Protein 6GUV (pdb70)

B-factor: mean 54.3, std 22.94, range [22.93, 135.97]

Structure (mmCIF, N/CA/C/O backbone):
data_6GUV
#
_entry.id   6GUV
#
_cell.length_a   43.232
_cell.length_b   43.232
_cell.length_c   162.946
_cell.angle_alpha   90.00
_cell.angle_beta   90.00
_cell.angle_gamma   90.00
#
_symmetry.space_group_name_H-M   'P 41 21 2'
#
loop_
_entity.id
_entity.type
_entity.pdbx_description
1 polymer 'POZ (BTB) and AT hook-containing zinc finger 1'
2 water water
#
loop_
_atom_site.group_PDB
_atom_site.id
_atom_site.type_symbol
_atom_site.label_atom_id
_atom_site.label_alt_id
_atom_site.label_comp_id
_atom_site.label_asym_id
_atom_site.label_entity_id
_atom_site.label_seq_id
_atom_site.pdbx_PDB_ins_code
_atom_site.Cartn_x
_atom_site.Cartn_y
_atom_site.Cartn_z
_atom_site.occupancy
_atom_site.B_iso_or_equiv
_atom_site.auth_seq_id
_atom_site.auth_comp_id
_atom_site.auth_asym_id
_atom_site.auth_atom_id
_atom_site.pdbx_PDB_model_num
ATOM 1 N N . ALA A 1 11 ? -12.327 -7.715 -11.692 1.00 90.44 10 ALA A N 1
ATOM 2 C CA . ALA A 1 11 ? -11.374 -6.796 -11.077 1.00 84.32 10 ALA A CA 1
ATOM 3 C C . ALA A 1 11 ? -12.042 -5.474 -10.716 1.00 83.50 10 ALA A C 1
ATOM 4 O O . ALA A 1 11 ? -11.570 -4.749 -9.842 1.00 81.74 10 ALA A O 1
ATOM 6 N N . LEU A 1 12 ? -13.140 -5.164 -11.400 1.00 86.02 11 LEU A N 1
ATOM 7 C CA . LEU A 1 12 ? -13.904 -3.950 -11.164 1.00 77.51 11 LEU A CA 1
ATOM 8 C C . LEU A 1 12 ? -15.228 -4.285 -10.490 1.00 85.54 11 LEU A C 1
ATOM 9 O O . LEU A 1 12 ? -15.724 -5.413 -10.567 1.00 91.30 11 LEU A O 1
ATOM 14 N N . GLU A 1 13 ? -15.806 -3.279 -9.836 1.00 82.55 12 GLU A N 1
ATOM 15 C CA . GLU A 1 13 ? -17.045 -3.475 -9.093 1.00 90.78 12 GLU A CA 1
ATOM 16 C C . GLU A 1 13 ? -17.718 -2.135 -8.837 1.00 89.80 12 GLU A C 1
ATOM 17 O O . GLU A 1 13 ? -17.084 -1.210 -8.320 1.00 86.91 12 GLU A O 1
ATOM 23 N N . VAL A 1 14 ? -18.999 -2.036 -9.189 1.00 90.95 13 VAL A N 1
ATOM 24 C CA . VAL A 1 14 ? -19.804 -0.889 -8.786 1.00 82.84 13 VAL A CA 1
ATOM 25 C C . VAL A 1 14 ? -20.206 -1.098 -7.333 1.00 84.32 13 VAL A C 1
ATOM 26 O O . VAL A 1 14 ? -21.298 -1.599 -7.040 1.00 92.65 13 VAL A O 1
ATOM 30 N N . LEU A 1 15 ? -19.307 -0.738 -6.415 1.00 90.27 14 LEU A N 1
ATOM 31 C CA . LEU A 1 15 ? -19.580 -0.909 -4.993 1.00 96.58 14 LEU A CA 1
ATOM 32 C C . LEU A 1 15 ? -20.808 -0.116 -4.564 1.00 98.19 14 LEU A C 1
ATOM 33 O O . LEU A 1 15 ? -21.601 -0.580 -3.736 1.00 106.42 14 LEU A O 1
ATOM 38 N N . PHE A 1 16 ? -20.989 1.073 -5.130 1.00 88.84 15 PHE A N 1
ATOM 39 C CA . PHE A 1 16 ? -22.040 1.983 -4.707 1.00 83.22 15 PHE A CA 1
ATOM 40 C C . PHE A 1 16 ? -22.472 2.825 -5.899 1.00 82.18 15 PHE A C 1
ATOM 41 O O . PHE A 1 16 ? -21.663 3.158 -6.770 1.00 82.47 15 PHE A O 1
ATOM 49 N N . GLN A 1 17 ? -23.763 3.161 -5.935 1.00 83.04 16 GLN A N 1
ATOM 50 C CA . GLN A 1 17 ? -24.320 3.991 -6.996 1.00 81.00 16 GLN A CA 1
ATOM 51 C C . GLN A 1 17 ? -24.092 5.477 -6.760 1.00 96.42 16 GLN A C 1
ATOM 52 O O . GLN A 1 17 ? -24.962 6.294 -7.091 1.00 98.59 16 GLN A O 1
ATOM 58 N N . GLY A 1 18 ? -22.952 5.842 -6.176 1.00 106.61 17 GLY A N 1
ATOM 59 C CA . GLY A 1 18 ? -22.509 7.214 -6.122 1.00 108.37 17 GLY A CA 1
ATOM 60 C C . GLY A 1 18 ? -23.115 8.036 -5.004 1.00 111.82 17 GLY A C 1
ATOM 61 O O . GLY A 1 18 ? -24.276 7.861 -4.613 1.00 122.44 17 GLY A O 1
ATOM 62 N N . PRO A 1 19 ? -22.318 8.967 -4.474 1.00 92.70 18 PRO A N 1
ATOM 63 C CA . PRO A 1 19 ? -22.817 9.845 -3.404 1.00 99.66 18 PRO A CA 1
ATOM 64 C C . PRO A 1 19 ? -24.016 10.679 -3.816 1.00 111.91 18 PRO A C 1
ATOM 65 O O . PRO A 1 19 ? -24.903 10.919 -2.987 1.00 122.70 18 PRO A O 1
ATOM 69 N N . GLY A 1 20 ? -24.076 11.121 -5.070 1.00 106.98 19 GLY A N 1
ATOM 70 C CA . GLY A 1 20 ? -25.198 11.909 -5.538 1.00 107.36 19 GLY A CA 1
ATOM 71 C C . GLY A 1 20 ? -25.872 11.316 -6.755 1.00 108.47 19 GLY A C 1
ATOM 72 O O . GLY A 1 20 ? -25.896 10.095 -6.935 1.00 111.07 19 GLY A O 1
ATOM 73 N N . SER A 1 21 ? -26.429 12.175 -7.600 1.00 106.06 20 SER A N 1
ATOM 74 C CA . SER A 1 21 ? -27.076 11.736 -8.824 1.00 99.14 20 SER A CA 1
ATOM 75 C C . SER A 1 21 ? -26.085 11.789 -9.977 1.00 90.68 20 SER A C 1
ATOM 76 O O . SER A 1 21 ? -25.229 12.678 -10.038 1.00 86.90 20 SER A O 1
ATOM 79 N N . GLY A 1 22 ? -26.196 10.824 -10.887 1.00 83.46 21 GLY A N 1
ATOM 80 C CA . GLY A 1 22 ? -25.265 10.710 -11.988 1.00 80.91 21 GLY A CA 1
ATOM 81 C C . GLY A 1 22 ? -23.851 10.335 -11.605 1.00 79.64 21 GLY A C 1
ATOM 82 O O . GLY A 1 22 ? -23.017 10.147 -12.499 1.00 77.50 21 GLY A O 1
ATOM 83 N N . CYS A 1 23 ? -23.547 10.221 -10.316 1.00 75.88 22 CYS A N 1
ATOM 84 C CA . CYS A 1 23 ? -22.229 9.819 -9.849 1.00 76.25 22 CYS A CA 1
ATOM 85 C C . CYS A 1 23 ? -22.233 8.332 -9.521 1.00 71.21 22 CYS A C 1
ATOM 86 O O . CYS A 1 23 ? -23.222 7.803 -9.009 1.00 76.49 22 CYS A O 1
ATOM 89 N N . TYR A 1 24 ? -21.127 7.660 -9.834 1.00 73.29 23 TYR A N 1
ATOM 90 C CA . TYR A 1 24 ? -20.955 6.239 -9.566 1.00 64.98 23 TYR A CA 1
ATOM 91 C C . TYR A 1 24 ? -19.650 6.042 -8.810 1.00 59.27 23 TYR A C 1
ATOM 92 O O . TYR A 1 24 ? -18.664 6.730 -9.081 1.00 61.07 23 TYR A O 1
ATOM 101 N N . THR A 1 25 ? -19.642 5.105 -7.864 1.00 63.60 24 THR A N 1
ATOM 102 C CA . THR A 1 25 ? -18.463 4.814 -7.051 1.00 60.15 24 THR A CA 1
ATOM 103 C C . THR A 1 25 ? -17.981 3.405 -7.371 1.00 54.52 24 THR A C 1
ATOM 104 O O . THR A 1 25 ? -18.671 2.423 -7.078 1.00 57.46 24 THR A O 1
ATOM 108 N N . TYR A 1 26 ? -16.800 3.311 -7.966 1.00 55.51 25 TYR A N 1
ATOM 109 C CA . TYR A 1 26 ? -16.181 2.041 -8.306 1.00 54.48 25 TYR A CA 1
ATOM 110 C C . TYR A 1 26 ? -15.131 1.666 -7.266 1.00 62.80 25 TYR A C 1
ATOM 111 O O . TYR A 1 26 ? -14.658 2.497 -6.487 1.00 59.11 25 TYR A O 1
ATOM 120 N N . GLN A 1 27 ? -14.759 0.388 -7.274 1.00 60.75 26 GLN A N 1
ATOM 121 C CA . GLN A 1 27 ? -13.724 -0.115 -6.383 1.00 54.06 26 GLN A CA 1
ATOM 122 C C . GLN A 1 27 ? -12.928 -1.195 -7.098 1.00 52.91 26 GLN A C 1
ATOM 123 O O . GLN A 1 27 ? -13.506 -2.062 -7.760 1.00 55.72 26 GLN A O 1
ATOM 129 N N . VAL A 1 28 ? -11.607 -1.129 -6.970 1.00 49.01 27 VAL A N 1
ATOM 130 C CA . VAL A 1 28 ? -10.698 -2.145 -7.487 1.00 52.24 27 VAL A CA 1
ATOM 131 C C . VAL A 1 28 ? -10.146 -2.893 -6.283 1.00 50.02 27 VAL A C 1
ATOM 132 O O . VAL A 1 28 ? -9.274 -2.381 -5.570 1.00 47.18 27 VAL A O 1
ATOM 136 N N . SER A 1 29 ? -10.657 -4.105 -6.050 1.00 60.16 28 SER A N 1
ATOM 137 C CA . SER A 1 29 ? -10.338 -4.827 -4.821 1.00 57.51 28 SER A CA 1
ATOM 138 C C . SER A 1 29 ? -8.856 -5.171 -4.735 1.00 55.85 28 SER A C 1
ATOM 139 O O . SER A 1 29 ? -8.271 -5.146 -3.647 1.00 52.94 28 SER A O 1
ATOM 142 N N . ARG A 1 30 ? -8.228 -5.489 -5.865 1.00 55.59 29 ARG A N 1
ATOM 143 C CA . ARG A 1 30 ? -6.823 -5.876 -5.8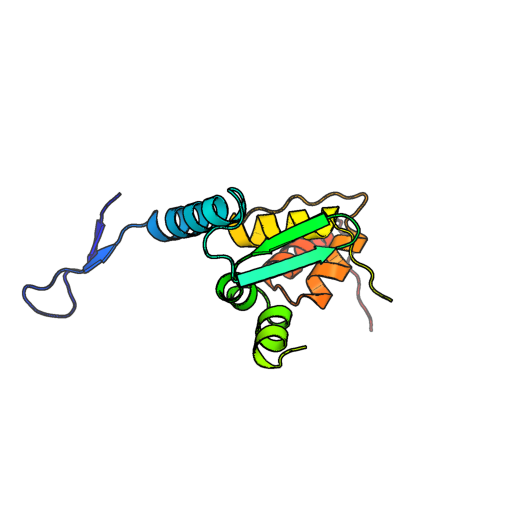68 1.00 54.29 29 ARG A CA 1
ATOM 144 C C . ARG A 1 30 ? -5.875 -4.688 -5.787 1.00 40.82 29 ARG A C 1
ATOM 145 O O . ARG A 1 30 ? -4.657 -4.893 -5.785 1.00 41.84 29 ARG A O 1
ATOM 153 N N . HIS A 1 31 ? -6.397 -3.463 -5.696 1.00 40.41 30 HIS A N 1
ATOM 154 C CA . HIS A 1 31 ? -5.561 -2.276 -5.859 1.00 39.22 30 HIS A CA 1
ATOM 155 C C . HIS A 1 31 ? -4.542 -2.137 -4.733 1.00 46.12 30 HIS A C 1
ATOM 156 O O . HIS A 1 31 ? -3.375 -1.811 -4.982 1.00 31.40 30 HIS A O 1
ATOM 163 N N . SER A 1 32 ? -4.965 -2.350 -3.482 1.00 34.59 31 SER A N 1
ATOM 164 C CA . SER A 1 32 ? -4.023 -2.196 -2.376 1.00 32.56 31 SER A CA 1
ATOM 165 C C . SER A 1 32 ? -2.943 -3.267 -2.433 1.00 34.84 31 SER A C 1
ATOM 166 O O . SER A 1 32 ? -1.769 -2.990 -2.165 1.00 37.45 31 SER A O 1
ATOM 169 N N . THR A 1 33 ? -3.319 -4.492 -2.810 1.00 37.65 32 THR A N 1
ATOM 170 C CA . THR A 1 33 ? -2.331 -5.554 -2.968 1.00 40.38 32 THR A CA 1
ATOM 171 C C . THR A 1 33 ? -1.340 -5.226 -4.078 1.00 46.71 32 THR A C 1
ATOM 172 O O . THR A 1 33 ? -0.129 -5.412 -3.910 1.00 51.76 32 THR A O 1
ATOM 176 N N . GLU A 1 34 ? -1.831 -4.727 -5.216 1.00 37.59 33 GLU A N 1
ATOM 177 C CA . GLU A 1 34 ? -0.927 -4.360 -6.302 1.00 44.75 33 GLU A CA 1
ATOM 178 C C . GLU A 1 34 ? -0.074 -3.155 -5.937 1.00 35.42 33 GLU A C 1
ATOM 179 O O . GLU A 1 34 ? 1.100 -3.092 -6.319 1.00 37.49 33 GLU A O 1
ATOM 185 N N . MET A 1 35 ? -0.649 -2.193 -5.213 1.00 34.52 34 MET A N 1
ATOM 186 C CA . MET A 1 35 ? 0.115 -1.035 -4.764 1.00 29.59 34 MET A CA 1
ATOM 187 C C . MET A 1 35 ? 1.310 -1.467 -3.923 1.00 31.13 34 MET A C 1
ATOM 188 O O . MET A 1 35 ? 2.453 -1.078 -4.195 1.00 31.86 34 MET A O 1
ATOM 193 N N . LEU A 1 36 ? 1.064 -2.292 -2.901 1.00 36.66 35 LEU A N 1
ATOM 194 C CA . LEU A 1 36 ? 2.152 -2.765 -2.052 1.00 38.38 35 LEU A CA 1
ATOM 195 C C . LEU A 1 36 ? 3.160 -3.584 -2.851 1.00 38.35 35 LEU A C 1
ATOM 196 O O . LEU A 1 36 ? 4.374 -3.449 -2.654 1.00 29.90 35 LEU A O 1
ATOM 201 N N . HIS A 1 37 ? 2.673 -4.438 -3.758 1.00 43.39 36 HIS A N 1
ATOM 202 C CA . HIS A 1 37 ? 3.568 -5.215 -4.611 1.00 32.38 36 HIS A CA 1
ATOM 203 C C . HIS A 1 37 ? 4.474 -4.311 -5.437 1.00 31.59 36 HIS A C 1
ATOM 204 O O . HIS A 1 37 ? 5.671 -4.585 -5.579 1.00 33.66 36 HIS A O 1
ATOM 211 N N . ASN A 1 38 ? 3.928 -3.222 -5.983 1.00 32.07 37 ASN A N 1
ATOM 212 C CA . ASN A 1 38 ? 4.750 -2.317 -6.780 1.00 41.65 37 ASN A CA 1
ATOM 213 C C . ASN A 1 38 ? 5.729 -1.544 -5.904 1.00 34.75 37 ASN A C 1
ATOM 214 O O . ASN A 1 38 ? 6.863 -1.278 -6.319 1.00 35.81 37 ASN A O 1
ATOM 219 N N . LEU A 1 39 ? 5.312 -1.170 -4.693 1.00 30.11 38 LEU A N 1
ATOM 220 C CA . LEU A 1 39 ? 6.257 -0.580 -3.750 1.00 30.13 38 LEU A CA 1
ATOM 221 C C . LEU A 1 39 ? 7.375 -1.560 -3.417 1.00 34.35 38 LEU A C 1
ATOM 222 O O . LEU A 1 39 ? 8.551 -1.178 -3.358 1.00 27.45 38 LEU A O 1
ATOM 227 N N . ASN A 1 40 ? 7.028 -2.833 -3.213 1.00 34.73 39 ASN A N 1
ATOM 228 C CA . ASN A 1 40 ? 8.041 -3.835 -2.903 1.00 31.53 39 ASN A CA 1
ATOM 229 C C . ASN A 1 40 ? 8.992 -4.041 -4.075 1.00 35.35 39 ASN A C 1
ATOM 230 O O . ASN A 1 40 ? 10.193 -4.254 -3.876 1.00 38.43 39 ASN A O 1
ATOM 235 N N . GLN A 1 41 ? 8.476 -3.982 -5.306 1.00 36.39 40 GLN A N 1
ATOM 236 C CA . GLN A 1 41 ? 9.355 -4.124 -6.462 1.00 40.88 40 GLN A CA 1
ATOM 237 C C . GLN A 1 41 ? 10.275 -2.920 -6.610 1.00 42.00 40 GLN A C 1
ATOM 238 O O . GLN A 1 41 ? 11.422 -3.073 -7.044 1.00 35.30 40 GLN A O 1
ATOM 244 N N . GLN A 1 42 ? 9.797 -1.724 -6.250 1.00 41.15 41 GLN A N 1
ATOM 245 C CA . GLN A 1 42 ? 10.672 -0.556 -6.199 1.00 36.12 41 GLN A CA 1
ATOM 246 C C . GLN A 1 42 ? 11.838 -0.795 -5.252 1.00 38.46 41 GLN A C 1
ATOM 247 O O . GLN A 1 42 ? 13.004 -0.589 -5.612 1.00 36.88 41 GLN A O 1
ATOM 253 N N . ARG A 1 43 ? 11.530 -1.232 -4.029 1.00 40.69 42 ARG A N 1
ATOM 254 C CA . ARG A 1 43 ? 12.552 -1.446 -3.012 1.00 27.51 42 ARG A CA 1
ATOM 255 C C . ARG A 1 43 ? 13.575 -2.483 -3.458 1.00 36.18 42 ARG A C 1
ATOM 256 O O . ARG A 1 43 ? 14.787 -2.267 -3.347 1.00 41.26 42 ARG A O 1
ATOM 264 N N . LYS A 1 44 ? 13.101 -3.621 -3.966 1.00 41.06 43 LYS A N 1
ATOM 265 C CA . LYS A 1 44 ? 13.986 -4.732 -4.285 1.00 39.23 43 LYS A CA 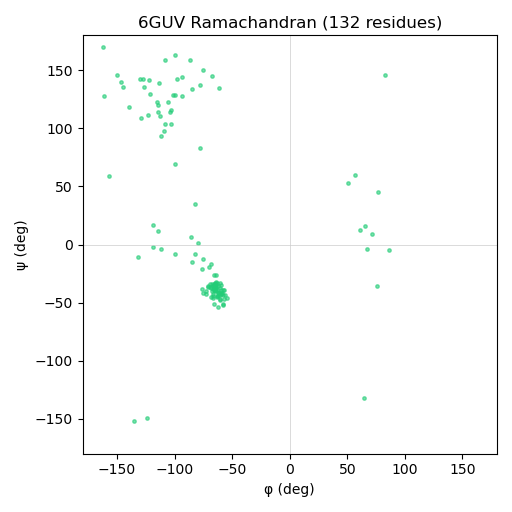1
ATOM 266 C C . LYS A 1 44 ? 14.773 -4.512 -5.568 1.00 51.57 43 LYS A C 1
ATOM 267 O O . LYS A 1 44 ? 15.824 -5.138 -5.750 1.00 60.51 43 LYS A O 1
ATOM 273 N N . ASN A 1 45 ? 14.301 -3.637 -6.451 1.00 55.84 44 ASN A N 1
ATOM 274 C CA . ASN A 1 45 ? 15.012 -3.330 -7.690 1.00 61.78 44 ASN A CA 1
ATOM 275 C C . ASN A 1 45 ? 15.784 -2.019 -7.536 1.00 60.76 44 ASN A C 1
ATOM 276 O O . 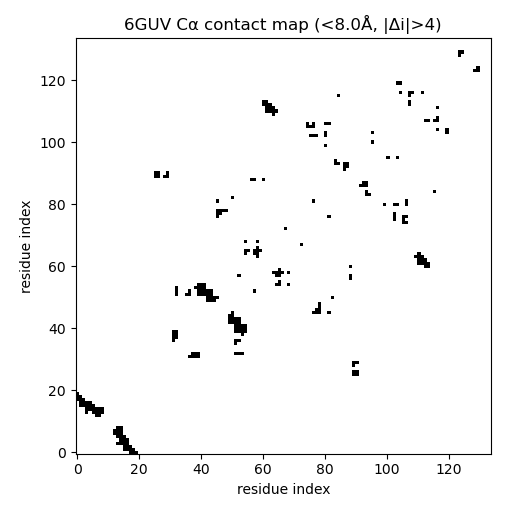ASN A 1 45 ? 15.464 -0.991 -8.133 1.00 60.88 44 ASN A O 1
ATOM 281 N N . GLY A 1 46 ? 16.825 -2.078 -6.706 1.00 55.83 45 GLY A N 1
ATOM 282 C CA . GLY A 1 46 ? 17.735 -0.965 -6.532 1.00 43.47 45 GLY A CA 1
ATOM 283 C C . GLY A 1 46 ? 17.321 0.068 -5.508 1.00 39.91 45 GLY A C 1
ATOM 284 O O . GLY A 1 46 ? 18.094 0.997 -5.245 1.00 52.46 45 GLY A O 1
ATOM 285 N N . GLY A 1 47 ? 16.141 -0.058 -4.915 1.00 44.30 46 GLY A N 1
ATOM 286 C CA . GLY A 1 47 ? 15.669 0.965 -4.006 1.00 30.58 46 GLY A CA 1
ATOM 287 C C . GLY A 1 47 ? 15.155 2.191 -4.733 1.00 45.64 46 GLY A C 1
ATOM 288 O O . GLY A 1 47 ? 15.485 3.321 -4.360 1.00 46.51 46 GLY A O 1
ATOM 289 N N . ARG A 1 48 ? 14.358 1.980 -5.782 1.00 38.34 47 ARG A N 1
ATOM 290 C CA . ARG A 1 48 ? 13.719 3.093 -6.474 1.00 40.40 47 ARG A CA 1
ATOM 291 C C . ARG A 1 48 ? 12.804 3.849 -5.518 1.00 29.24 47 ARG A C 1
ATOM 292 O O . ARG A 1 48 ? 12.056 3.243 -4.745 1.00 32.16 47 ARG A O 1
ATOM 300 N N . PHE A 1 49 ? 12.896 5.180 -5.555 1.00 29.86 48 PHE A N 1
ATOM 301 C CA . PHE A 1 49 ? 12.054 6.088 -4.779 1.00 30.58 48 PHE A CA 1
ATOM 302 C C . PHE A 1 49 ? 12.203 5.899 -3.272 1.00 30.37 48 PHE A C 1
ATOM 303 O O . PHE A 1 49 ? 11.403 6.434 -2.499 1.00 34.60 48 PHE A O 1
ATOM 311 N N . CYS A 1 50 ? 13.222 5.160 -2.837 1.00 34.21 49 CYS A N 1
ATOM 312 C CA . CYS A 1 50 ? 13.476 4.944 -1.419 1.00 40.44 49 CYS A CA 1
ATOM 313 C C . CYS A 1 50 ? 14.297 6.101 -0.860 1.00 36.65 49 CYS A C 1
ATOM 314 O O . CYS A 1 50 ? 15.282 6.525 -1.473 1.00 40.70 49 CYS A O 1
ATOM 317 N N . ASP A 1 51 ? 13.889 6.612 0.301 1.00 29.41 50 ASP A N 1
ATOM 318 C CA . ASP A 1 51 ? 14.538 7.766 0.910 1.00 38.83 50 ASP A CA 1
ATOM 319 C C . ASP A 1 51 ? 15.229 7.430 2.227 1.00 40.13 50 ASP A C 1
ATOM 320 O O . ASP A 1 51 ? 15.627 8.342 2.961 1.00 36.11 50 ASP A O 1
ATOM 325 N N . VAL A 1 52 ? 15.381 6.150 2.547 1.00 34.97 51 VAL A N 1
ATOM 326 C CA . VAL A 1 52 ? 16.096 5.751 3.751 1.00 29.38 51 VAL A CA 1
ATOM 327 C C . VAL A 1 52 ? 16.820 4.447 3.466 1.00 33.02 51 VAL A C 1
ATOM 328 O O . VAL A 1 52 ? 16.298 3.562 2.782 1.00 38.71 51 VAL A O 1
ATOM 332 N N . LEU A 1 53 ? 18.043 4.350 3.975 1.00 37.86 52 LEU A N 1
ATOM 333 C CA . LEU A 1 53 ? 18.848 3.141 3.901 1.00 45.37 52 LEU A CA 1
ATOM 334 C C . LEU A 1 53 ? 19.038 2.617 5.316 1.00 44.09 52 LEU A C 1
ATOM 335 O O . LEU A 1 53 ? 19.578 3.321 6.176 1.00 41.14 52 LEU A O 1
ATOM 340 N N . LEU A 1 54 ? 18.577 1.397 5.561 1.00 40.11 53 LEU A N 1
ATOM 341 C CA . LEU A 1 54 ? 18.648 0.780 6.878 1.00 32.52 53 LEU A CA 1
ATOM 342 C C . LEU A 1 54 ? 19.787 -0.227 6.883 1.00 41.33 53 LEU A C 1
ATOM 343 O O . LEU A 1 54 ? 19.749 -1.215 6.143 1.00 55.94 53 LEU A O 1
ATOM 348 N N . ARG A 1 55 ? 20.800 0.029 7.704 1.00 44.50 54 ARG A N 1
ATOM 34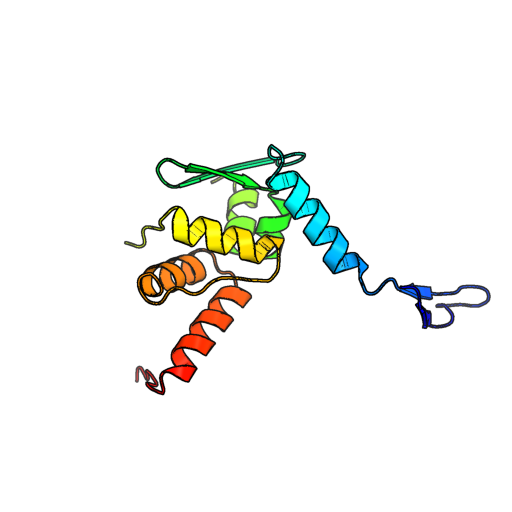9 C CA . ARG A 1 55 ? 21.976 -0.826 7.792 1.00 45.80 54 ARG A CA 1
ATOM 350 C C . ARG A 1 55 ? 21.908 -1.628 9.084 1.00 46.93 54 ARG A C 1
ATOM 351 O O . ARG A 1 55 ? 21.797 -1.053 10.172 1.00 46.96 54 ARG A O 1
ATOM 359 N N . VAL A 1 56 ? 21.951 -2.951 8.955 1.00 43.74 55 VAL A N 1
ATOM 360 C CA . VAL A 1 56 ? 21.986 -3.872 10.084 1.00 43.31 55 VAL A CA 1
ATOM 361 C C . VAL A 1 56 ? 23.143 -4.824 9.830 1.00 45.98 55 VAL A C 1
ATOM 362 O O . VAL A 1 56 ? 23.068 -5.672 8.933 1.00 50.59 55 VAL A O 1
ATOM 366 N N . GLY A 1 57 ? 24.214 -4.681 10.603 1.00 55.52 56 GLY A N 1
ATOM 367 C CA . GLY A 1 57 ? 25.383 -5.515 10.378 1.00 52.89 56 GLY A CA 1
ATOM 368 C C . GLY A 1 57 ? 26.000 -5.223 9.024 1.00 60.45 56 GLY A C 1
ATOM 369 O O . GLY A 1 57 ? 26.202 -4.064 8.643 1.00 49.24 56 GLY A O 1
ATOM 370 N N . ASP A 1 58 ? 26.293 -6.285 8.276 1.00 64.61 57 ASP A N 1
ATOM 371 C CA . ASP A 1 58 ? 26.952 -6.179 6.982 1.00 67.13 57 ASP A CA 1
ATOM 372 C C . ASP A 1 58 ? 25.981 -5.941 5.832 1.00 61.43 57 ASP A C 1
ATOM 373 O O . ASP A 1 58 ? 26.405 -5.950 4.672 1.00 60.80 57 ASP A O 1
ATOM 378 N N . GLU A 1 59 ? 24.700 -5.727 6.116 1.00 54.38 58 GLU A N 1
ATOM 379 C CA . GLU A 1 59 ? 23.688 -5.598 5.080 1.00 53.49 58 GLU A CA 1
ATOM 380 C C . GLU A 1 59 ? 22.980 -4.256 5.188 1.00 53.83 58 GLU A C 1
ATOM 381 O O . GLU A 1 59 ? 22.723 -3.762 6.291 1.00 47.27 58 GLU A O 1
ATOM 387 N N . SER A 1 60 ? 22.680 -3.669 4.033 1.00 44.91 59 SER A N 1
ATOM 388 C CA . SER A 1 60 ? 21.935 -2.423 3.940 1.00 49.90 59 SER A CA 1
ATOM 389 C C . SER A 1 60 ? 20.586 -2.687 3.290 1.00 53.28 59 SER A C 1
ATOM 390 O O . SER A 1 60 ? 20.488 -3.457 2.329 1.00 61.91 59 SER A O 1
ATOM 393 N N . PHE A 1 61 ? 19.550 -2.049 3.818 1.00 41.75 60 PHE A N 1
ATOM 394 C CA . PHE A 1 61 ? 18.186 -2.241 3.329 1.00 33.83 60 PHE A CA 1
ATOM 395 C C . PHE A 1 61 ? 17.596 -0.907 2.904 1.00 29.31 60 PHE A C 1
ATOM 396 O O . PHE A 1 61 ? 17.352 -0.038 3.765 1.00 32.82 60 PHE A O 1
ATOM 404 N N . PRO A 1 62 ? 17.363 -0.678 1.617 1.00 39.06 61 PRO A N 1
ATOM 405 C CA . PRO A 1 62 ? 16.608 0.510 1.211 1.00 34.05 61 PRO A CA 1
ATOM 406 C C . PRO A 1 62 ? 15.125 0.335 1.499 1.00 40.26 61 PRO A C 1
ATOM 407 O O . PRO A 1 62 ? 14.591 -0.777 1.491 1.00 38.27 61 PRO A O 1
ATOM 411 N N . ALA A 1 63 ? 14.458 1.454 1.766 1.00 41.78 62 ALA A N 1
ATOM 412 C CA . ALA A 1 63 ? 13.045 1.422 2.116 1.00 33.23 62 ALA A CA 1
ATOM 413 C C . ALA A 1 63 ? 12.457 2.812 1.925 1.00 27.73 62 ALA A C 1
ATOM 414 O O . ALA A 1 63 ? 13.175 3.789 1.707 1.00 27.79 62 ALA A O 1
ATOM 416 N N . HIS A 1 64 ? 11.131 2.882 2.009 1.00 28.33 63 HIS A N 1
ATOM 417 C CA . HIS A 1 64 ? 10.404 4.142 1.982 1.00 25.66 63 HIS A CA 1
ATOM 418 C C . HIS A 1 64 ? 10.037 4.535 3.408 1.00 31.34 63 HIS A C 1
ATOM 419 O O . HIS A 1 64 ? 9.462 3.730 4.150 1.00 41.39 63 HIS A O 1
ATOM 426 N N . ARG A 1 65 ? 10.361 5.774 3.784 1.00 31.55 64 ARG A N 1
ATOM 427 C CA . ARG A 1 65 ? 10.030 6.245 5.124 1.00 26.28 64 ARG A CA 1
ATOM 428 C C . ARG A 1 65 ? 8.528 6.190 5.374 1.00 33.17 64 ARG A C 1
ATOM 429 O O . ARG A 1 65 ? 8.087 5.768 6.449 1.00 37.81 64 ARG A O 1
ATOM 437 N N . ALA A 1 66 ? 7.726 6.595 4.384 1.00 36.53 65 ALA A N 1
ATOM 438 C CA . ALA A 1 66 ? 6.275 6.608 4.554 1.00 24.37 65 ALA A CA 1
ATOM 439 C C . ALA A 1 66 ? 5.717 5.210 4.786 1.00 27.85 65 ALA A C 1
ATOM 440 O O . ALA A 1 66 ? 4.735 5.049 5.521 1.00 31.29 65 ALA A O 1
ATOM 442 N N . VAL A 1 67 ? 6.330 4.192 4.180 1.00 23.49 66 VAL A N 1
ATOM 443 C CA . VAL A 1 67 ? 5.832 2.828 4.317 1.00 30.72 66 VAL A CA 1
ATOM 444 C C . VAL A 1 67 ? 6.187 2.263 5.687 1.00 31.16 66 VAL A C 1
ATOM 445 O O . VAL A 1 67 ? 5.366 1.600 6.334 1.00 28.07 66 VAL A O 1
ATOM 449 N N . LEU A 1 68 ? 7.410 2.520 6.153 1.00 30.25 67 LEU A N 1
ATOM 450 C CA . LEU A 1 68 ? 7.794 2.078 7.489 1.00 27.80 67 LEU A CA 1
ATOM 451 C C . LEU A 1 68 ? 6.986 2.799 8.558 1.00 28.89 67 LEU A C 1
ATOM 452 O O . LEU A 1 68 ? 6.592 2.191 9.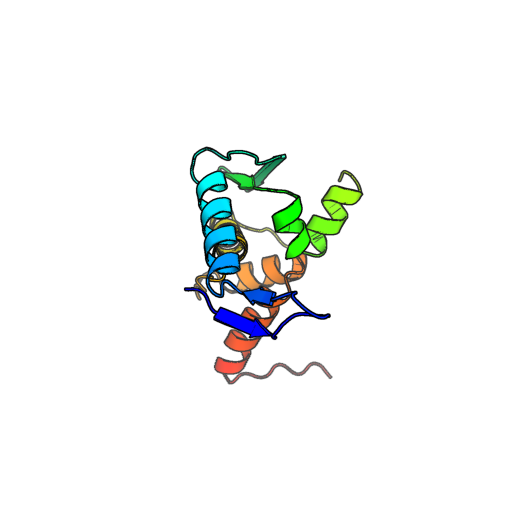560 1.00 32.03 67 LEU A O 1
ATOM 457 N N . ALA A 1 69 ? 6.735 4.098 8.364 1.00 27.16 68 ALA A N 1
ATOM 458 C CA . ALA A 1 69 ? 5.945 4.850 9.331 1.00 28.91 68 ALA A CA 1
ATOM 459 C C . ALA A 1 69 ? 4.512 4.339 9.394 1.00 37.56 68 ALA A C 1
ATOM 460 O O . ALA A 1 69 ? 3.903 4.340 10.469 1.00 33.26 68 ALA A O 1
ATOM 462 N N . ALA A 1 70 ? 3.971 3.878 8.266 1.00 40.37 69 ALA A N 1
ATOM 463 C CA . ALA A 1 70 ? 2.603 3.385 8.220 1.00 33.00 69 ALA A CA 1
ATOM 464 C C . ALA A 1 70 ? 2.415 2.066 8.960 1.00 38.04 69 ALA A C 1
ATOM 465 O O . ALA A 1 70 ? 1.275 1.729 9.300 1.00 45.25 69 ALA A O 1
ATOM 467 N N . CYS A 1 71 ? 3.483 1.308 9.218 1.00 26.94 70 CYS A N 1
ATOM 468 C CA . CYS A 1 71 ? 3.335 0.067 9.963 1.00 38.73 70 CYS A CA 1
ATOM 469 C C . CYS A 1 71 ? 4.110 0.020 11.275 1.00 38.39 70 CYS A C 1
ATOM 470 O O . CYS A 1 71 ? 3.992 -0.975 12.000 1.00 39.40 70 CYS A O 1
ATOM 473 N N . SER A 1 72 ? 4.872 1.058 11.617 1.00 45.52 71 SER A N 1
ATOM 474 C CA . SER A 1 72 ? 5.723 1.029 12.803 1.00 41.57 71 SER A CA 1
ATOM 475 C C . SER A 1 72 ? 5.675 2.376 13.509 1.00 41.17 71 SER A C 1
ATOM 476 O O . SER A 1 72 ? 6.070 3.397 12.935 1.00 34.42 71 SER A O 1
ATOM 479 N N . GLU A 1 73 ? 5.194 2.377 14.754 1.00 39.25 72 GLU A N 1
ATOM 480 C CA . GLU A 1 73 ? 5.208 3.606 15.539 1.00 39.15 72 GLU A CA 1
ATOM 481 C C . GLU A 1 73 ? 6.632 4.072 15.814 1.00 38.44 72 GLU A C 1
ATOM 482 O O . GLU A 1 73 ? 6.886 5.280 15.887 1.00 36.67 72 GLU A O 1
ATOM 488 N N . TYR A 1 74 ? 7.570 3.135 15.957 1.00 36.66 73 TYR A N 1
ATOM 489 C CA . TYR A 1 74 ? 8.965 3.498 16.163 1.00 37.28 73 TYR A CA 1
ATOM 490 C C . TYR A 1 74 ? 9.517 4.265 14.965 1.00 41.66 73 TYR A C 1
ATOM 491 O O . TYR A 1 74 ? 10.057 5.364 15.116 1.00 35.48 73 TYR A O 1
ATOM 500 N N . PHE A 1 75 ? 9.391 3.700 13.760 1.00 32.28 74 PHE A N 1
ATOM 501 C CA . PHE A 1 75 ? 9.926 4.382 12.584 1.00 33.13 74 PHE A CA 1
ATOM 502 C C . PHE A 1 75 ? 9.213 5.702 12.337 1.00 30.09 74 PHE A C 1
ATOM 503 O O . PHE A 1 75 ? 9.844 6.687 11.936 1.00 36.19 74 PHE A O 1
ATOM 511 N N . GLU A 1 76 ? 7.901 5.746 12.578 1.00 37.04 75 GLU A N 1
ATOM 512 C CA . GLU A 1 76 ? 7.165 6.994 12.407 1.00 34.57 75 GLU A CA 1
ATOM 513 C C . GLU A 1 76 ? 7.765 8.106 13.255 1.00 38.68 75 GLU A C 1
ATOM 514 O O . GLU A 1 76 ? 7.940 9.235 12.779 1.00 41.91 75 GLU A O 1
ATOM 520 N N . SER A 1 77 ? 8.110 7.797 14.507 1.00 34.93 76 SER A N 1
ATOM 521 C CA . SER A 1 77 ? 8.639 8.801 15.422 1.00 37.60 76 SER A CA 1
ATOM 522 C C . SER A 1 77 ? 10.096 9.141 15.123 1.00 37.60 76 SER A C 1
ATOM 523 O O . SER A 1 77 ? 10.495 10.305 15.235 1.00 51.26 76 SER A O 1
ATOM 526 N N . VAL A 1 78 ? 10.905 8.143 14.755 1.00 42.49 77 VAL A N 1
ATOM 527 C CA . VAL A 1 78 ? 12.319 8.394 14.478 1.00 49.34 77 VAL A CA 1
ATOM 528 C C . VAL A 1 78 ? 12.466 9.326 13.284 1.00 44.05 77 VAL A C 1
ATOM 529 O O . VAL A 1 78 ? 13.249 10.285 13.312 1.00 48.66 77 VAL A O 1
ATOM 533 N N . PHE A 1 79 ? 11.709 9.058 12.218 1.00 34.76 78 PHE A N 1
ATOM 534 C CA . PHE A 1 79 ? 11.763 9.889 11.023 1.00 36.84 78 PHE A CA 1
ATOM 535 C C . PHE A 1 79 ? 11.238 11.297 11.273 1.00 44.04 78 PHE A C 1
ATOM 536 O O . PHE A 1 79 ? 11.653 12.230 10.579 1.00 71.91 78 PHE A O 1
ATOM 544 N N . SER A 1 80 ? 10.347 11.473 12.248 1.00 46.13 79 SER A N 1
ATOM 545 C CA . SER A 1 80 ? 9.813 12.787 12.577 1.00 42.54 79 SER A CA 1
ATOM 546 C C . SER A 1 80 ? 10.693 13.569 13.540 1.00 51.26 79 SER A C 1
ATOM 547 O O . SER A 1 80 ? 10.497 14.779 13.688 1.00 53.43 79 SER A O 1
ATOM 550 N N . ALA A 1 81 ? 11.646 12.914 14.200 1.00 61.21 80 ALA A N 1
ATOM 551 C CA . ALA A 1 81 ? 12.504 13.561 15.181 1.00 64.49 80 ALA A CA 1
ATOM 552 C C . ALA A 1 81 ? 13.952 13.668 14.727 1.00 68.92 80 ALA A C 1
ATOM 553 O O . ALA A 1 81 ? 14.762 14.272 15.438 1.00 79.69 80 ALA A O 1
ATOM 555 N N . GLN A 1 82 ? 14.296 13.105 13.568 1.00 68.28 81 GLN A N 1
ATOM 556 C CA . GLN A 1 82 ? 15.660 13.125 13.039 1.00 76.86 81 GLN A CA 1
ATOM 557 C C . GLN A 1 82 ? 16.647 12.511 14.035 1.00 81.49 81 GLN A C 1
ATOM 558 O O . GLN A 1 82 ? 17.590 13.156 14.500 1.00 92.96 81 GLN A O 1
ATOM 564 N N . LEU A 1 83 ? 16.410 11.241 14.360 1.00 66.42 82 LEU A N 1
ATOM 565 C CA . LEU A 1 83 ? 17.288 10.508 15.272 1.00 66.83 82 LEU A CA 1
ATOM 566 C C . LEU A 1 83 ? 17.598 9.104 14.754 1.00 67.30 82 LEU A C 1
ATOM 567 O O . LEU A 1 83 ? 17.696 8.880 13.546 1.00 64.64 82 LEU A O 1
ATOM 572 N N . MET A 1 115 ? 21.368 -4.960 24.785 1.00 109.14 114 MET A N 1
ATOM 573 C CA . MET A 1 115 ? 20.114 -5.105 25.515 1.00 112.39 114 MET A CA 1
ATOM 574 C C . MET A 1 115 ? 19.032 -5.711 24.628 1.00 111.58 114 MET A C 1
ATOM 575 O O . MET A 1 115 ? 18.196 -6.485 25.098 1.00 109.61 114 MET A O 1
ATOM 580 N N . HIS A 1 116 ? 19.053 -5.357 23.342 1.00 111.96 115 HIS A N 1
ATOM 581 C CA . HIS A 1 116 ? 18.064 -5.864 22.398 1.00 118.46 115 HIS A CA 1
ATOM 582 C C . HIS A 1 116 ? 18.583 -5.814 20.962 1.00 112.59 115 HIS A C 1
ATOM 583 O O . HIS A 1 116 ? 17.977 -5.180 20.094 1.00 102.16 115 HIS A O 1
ATOM 590 N N . THR A 1 117 ? 19.694 -6.494 20.697 1.00 111.06 116 THR A N 1
ATOM 591 C CA . THR A 1 117 ? 20.288 -6.470 19.365 1.00 101.77 116 THR A CA 1
ATOM 592 C C . THR A 1 117 ? 19.388 -7.177 18.353 1.00 95.06 116 THR A C 1
ATOM 593 O O . THR A 1 117 ? 18.703 -8.151 18.678 1.00 103.26 116 THR A O 1
ATOM 597 N N . ILE A 1 118 ? 19.380 -6.664 17.122 1.00 71.61 117 ILE A N 1
ATOM 598 C CA . ILE A 1 118 ? 18.550 -7.184 16.038 1.00 64.93 117 ILE A CA 1
ATOM 599 C C . ILE A 1 118 ? 19.463 -7.595 14.891 1.00 59.62 117 ILE A C 1
ATOM 600 O O . ILE A 1 118 ? 20.317 -6.810 14.462 1.00 62.51 117 ILE A O 1
ATOM 605 N N . SER A 1 119 ? 19.281 -8.815 14.393 1.00 59.78 118 SER A N 1
ATOM 606 C CA . SER A 1 119 ? 20.105 -9.330 13.309 1.00 67.05 118 SER A CA 1
ATOM 607 C C . SER A 1 119 ? 19.525 -8.930 11.955 1.00 59.70 118 SER A C 1
ATOM 608 O O . SER A 1 119 ? 18.338 -8.619 11.824 1.00 53.66 118 SER A O 1
ATOM 611 N N . SER A 1 120 ? 20.389 -8.945 10.937 1.00 42.15 119 SER A N 1
ATOM 612 C CA . SER A 1 120 ? 19.955 -8.570 9.595 1.00 53.16 119 SER A CA 1
ATOM 613 C C . SER A 1 120 ? 18.942 -9.558 9.031 1.00 55.85 119 SER A C 1
ATOM 614 O O . SER A 1 120 ? 18.034 -9.156 8.295 1.00 56.53 119 SER A O 1
ATOM 617 N N . LYS A 1 121 ? 19.072 -10.844 9.369 1.00 51.52 120 LYS A N 1
ATOM 618 C CA . LYS A 1 121 ? 18.152 -11.848 8.844 1.00 49.89 120 LYS A CA 1
ATOM 619 C C . LYS A 1 121 ? 16.737 -11.625 9.367 1.00 49.59 120 LYS A C 1
ATOM 620 O O . LYS A 1 121 ? 15.777 -11.578 8.588 1.00 48.09 120 LYS A O 1
ATOM 626 N N . VAL A 1 122 ? 16.588 -11.484 10.685 1.00 46.07 121 VAL A N 1
ATOM 627 C CA . VAL A 1 122 ? 15.267 -11.232 11.252 1.00 42.47 121 VAL A CA 1
ATOM 628 C C . VAL A 1 122 ? 14.722 -9.897 10.758 1.00 39.93 121 VAL A C 1
ATOM 629 O O . VAL A 1 122 ? 13.529 -9.774 10.452 1.00 40.87 121 VAL A O 1
ATOM 633 N N . PHE A 1 123 ? 15.588 -8.884 10.644 1.00 35.37 122 PHE A N 1
ATOM 634 C CA . PHE A 1 123 ? 15.134 -7.582 10.163 1.00 34.89 122 PHE A CA 1
ATOM 635 C C . PHE A 1 123 ? 14.710 -7.632 8.701 1.00 40.36 122 PHE A C 1
ATOM 636 O O . PHE A 1 123 ? 13.795 -6.903 8.301 1.00 35.60 122 PHE A O 1
ATOM 644 N N . GLY A 1 124 ? 15.374 -8.459 7.890 1.00 38.33 123 GLY A N 1
ATOM 645 C CA . GLY A 1 124 ? 14.946 -8.626 6.512 1.00 30.52 123 GLY A CA 1
ATOM 646 C C . GLY A 1 124 ? 13.588 -9.295 6.408 1.00 41.37 123 GLY A C 1
ATOM 647 O O . GLY A 1 124 ? 12.791 -8.965 5.525 1.00 45.10 123 GLY A O 1
ATOM 648 N N . ASP A 1 125 ? 13.306 -10.243 7.307 1.00 39.24 124 ASP A N 1
ATOM 649 C CA . ASP A 1 125 ? 11.979 -10.845 7.362 1.00 38.96 124 ASP A CA 1
ATOM 650 C C . ASP A 1 125 ? 10.924 -9.826 7.767 1.00 34.66 124 ASP A C 1
ATOM 651 O O . ASP A 1 125 ? 9.781 -9.897 7.302 1.00 39.54 124 ASP A O 1
ATOM 656 N N . ILE A 1 126 ? 11.285 -8.878 8.632 1.00 28.55 125 ILE A N 1
ATOM 657 C CA . ILE A 1 126 ? 10.324 -7.879 9.083 1.00 31.03 125 ILE A CA 1
ATOM 658 C C . ILE A 1 126 ? 10.022 -6.883 7.970 1.00 34.36 125 ILE A C 1
ATOM 659 O O . ILE A 1 126 ? 8.864 -6.506 7.755 1.00 35.25 125 ILE A O 1
ATOM 664 N N . LEU A 1 127 ? 11.054 -6.441 7.244 1.00 38.91 126 LEU A N 1
ATOM 665 C CA . LEU A 1 127 ? 10.822 -5.639 6.048 1.00 37.09 126 LEU A CA 1
ATOM 666 C C . LEU A 1 127 ? 9.957 -6.388 5.044 1.00 34.66 126 LEU A C 1
ATOM 667 O O . LEU A 1 127 ? 9.035 -5.809 4.459 1.00 38.20 126 LEU A O 1
ATOM 672 N N . ASP A 1 128 ? 10.239 -7.679 4.836 1.00 35.11 127 ASP A N 1
ATOM 673 C CA . ASP A 1 128 ? 9.439 -8.473 3.907 1.00 40.36 127 ASP A CA 1
ATOM 674 C C . ASP A 1 128 ? 7.966 -8.458 4.293 1.00 41.21 127 ASP A C 1
ATOM 675 O O . ASP A 1 128 ? 7.091 -8.379 3.422 1.00 39.36 127 ASP A O 1
ATOM 680 N N . PHE A 1 129 ? 7.667 -8.520 5.594 1.00 40.99 128 PHE A N 1
ATOM 681 C CA . PHE A 1 129 ? 6.268 -8.483 6.007 1.00 43.95 128 PHE A CA 1
ATOM 682 C C . PHE A 1 129 ? 5.636 -7.131 5.711 1.00 42.84 128 PHE A C 1
ATOM 683 O O . PHE A 1 129 ? 4.486 -7.062 5.262 1.00 33.13 128 PHE A O 1
ATOM 691 N N . ALA A 1 130 ? 6.361 -6.045 5.992 1.00 35.66 129 ALA A N 1
ATOM 692 C CA . ALA A 1 130 ? 5.815 -4.714 5.756 1.00 39.20 129 ALA A CA 1
ATOM 693 C C . ALA A 1 130 ? 5.475 -4.501 4.288 1.00 31.36 129 ALA A C 1
ATOM 694 O O . ALA A 1 130 ? 4.504 -3.807 3.970 1.00 37.83 129 ALA A O 1
ATOM 696 N N . TYR A 1 131 ? 6.243 -5.108 3.383 1.00 36.05 130 TYR A N 1
ATOM 697 C CA . TYR A 1 131 ? 6.079 -4.890 1.953 1.00 42.87 130 TYR A CA 1
ATOM 698 C C . TYR A 1 131 ? 5.293 -5.990 1.246 1.00 45.20 130 TYR A C 1
ATOM 699 O O . TYR A 1 131 ? 4.969 -5.827 0.064 1.00 49.24 130 TYR A O 1
ATOM 708 N N . THR A 1 132 ? 4.984 -7.100 1.922 1.00 36.14 131 THR A N 1
ATOM 709 C CA . THR A 1 132 ? 4.259 -8.201 1.293 1.00 44.51 131 THR A CA 1
ATOM 710 C C . THR A 1 132 ? 3.086 -8.729 2.105 1.00 40.39 131 THR A C 1
ATOM 711 O O . THR A 1 132 ? 2.314 -9.530 1.569 1.00 49.06 131 THR A O 1
ATOM 715 N N . SER A 1 133 ? 2.939 -8.327 3.370 1.00 43.99 132 SER A N 1
ATOM 716 C CA . SER A 1 133 ? 1.945 -8.813 4.328 1.00 44.11 132 SER A CA 1
ATOM 717 C C . SER A 1 133 ? 2.219 -10.235 4.807 1.00 48.48 132 SER A C 1
ATOM 718 O O . SER A 1 133 ? 1.377 -10.818 5.504 1.00 41.18 132 SER A O 1
ATOM 721 N N . ARG A 1 134 ? 3.376 -10.807 4.475 1.00 45.53 133 ARG A N 1
ATOM 722 C CA . ARG A 1 134 ? 3.721 -12.169 4.863 1.00 40.63 133 ARG A CA 1
ATOM 723 C C . ARG A 1 134 ? 5.067 -12.167 5.570 1.00 46.65 133 ARG A C 1
ATOM 724 O O . ARG A 1 134 ? 6.012 -11.516 5.115 1.00 46.96 133 ARG A O 1
ATOM 732 N N . ILE A 1 135 ? 5.154 -12.901 6.676 1.00 45.89 134 ILE A N 1
ATOM 733 C CA . ILE A 1 135 ? 6.386 -13.012 7.444 1.00 45.68 134 ILE A CA 1
ATOM 734 C C . ILE A 1 135 ? 6.670 -14.484 7.706 1.00 50.71 134 ILE A C 1
ATOM 735 O O . ILE A 1 135 ? 5.749 -15.283 7.919 1.00 40.09 134 ILE A O 1
ATOM 740 N N . VAL A 1 136 ? 7.945 -14.847 7.664 1.00 56.96 135 VAL A N 1
ATOM 741 C CA . VAL A 1 136 ? 8.392 -16.187 8.013 1.00 48.92 135 VAL A CA 1
ATOM 742 C C . VAL A 1 136 ? 8.789 -16.186 9.483 1.00 49.30 135 VAL A C 1
ATOM 743 O O . VAL A 1 136 ? 9.562 -15.327 9.927 1.00 48.38 135 VAL A O 1
ATOM 747 N N . VAL A 1 137 ? 8.239 -17.125 10.242 1.00 43.84 136 VAL A N 1
ATOM 748 C CA . VAL A 1 137 ? 8.570 -17.296 11.651 1.00 41.52 136 VAL A CA 1
ATOM 749 C C . VAL A 1 137 ? 9.479 -18.512 11.757 1.00 43.84 136 VAL A C 1
ATOM 750 O O . VAL A 1 137 ? 9.061 -19.638 11.470 1.00 37.14 136 VAL A O 1
ATOM 754 N N . ARG A 1 138 ? 10.730 -18.282 12.148 1.00 42.25 137 ARG A N 1
ATOM 755 C CA . ARG A 1 138 ? 11.693 -19.345 12.394 1.00 42.91 137 ARG A CA 1
ATOM 756 C C . ARG A 1 138 ? 11.798 -19.574 13.895 1.00 45.62 137 ARG A C 1
ATOM 757 O O . ARG A 1 138 ? 11.982 -18.622 14.661 1.00 34.62 137 ARG A O 1
ATOM 765 N N . LEU A 1 139 ? 11.667 -20.834 14.316 1.00 49.37 138 LEU A N 1
ATOM 766 C CA . LEU A 1 139 ? 11.715 -21.124 15.744 1.00 50.65 138 LEU A CA 1
ATOM 767 C C . LEU A 1 139 ? 13.091 -20.837 16.332 1.00 45.26 138 LEU A C 1
ATOM 768 O O . LEU A 1 139 ? 13.187 -20.335 17.458 1.00 38.69 138 LEU A O 1
ATOM 773 N N . GLU A 1 140 ? 14.160 -21.128 15.584 1.00 43.75 139 GLU A N 1
ATOM 774 C CA . GLU A 1 140 ? 15.506 -20.921 16.107 1.00 46.07 139 GLU A CA 1
ATOM 775 C C . GLU A 1 140 ? 15.788 -19.449 16.379 1.00 38.58 139 GLU A C 1
ATOM 776 O O . GLU A 1 140 ? 16.617 -19.133 17.237 1.00 45.08 139 GLU A O 1
ATOM 782 N N . SER A 1 141 ? 15.105 -18.538 15.678 1.00 33.42 140 SER A N 1
ATOM 783 C CA . SER A 1 141 ? 15.331 -17.105 15.831 1.00 36.48 140 SER A CA 1
ATOM 784 C C . SER A 1 141 ? 14.081 -16.374 16.304 1.00 32.00 140 SER A C 1
ATOM 785 O O . SER A 1 141 ? 14.008 -15.147 16.197 1.00 35.58 140 SER A O 1
ATOM 788 N N . PHE A 1 142 ? 13.100 -17.108 16.828 1.00 34.49 141 PHE A N 1
ATOM 789 C CA . PHE A 1 142 ? 11.875 -16.474 17.309 1.00 30.38 141 PHE A CA 1
ATOM 790 C C . PHE A 1 142 ? 12.100 -15.531 18.486 1.00 34.53 141 PHE A C 1
ATOM 791 O O . PHE A 1 142 ? 11.382 -14.517 18.570 1.00 37.56 141 PHE A O 1
ATOM 799 N N . PRO A 1 143 ? 13.023 -15.789 19.424 1.00 42.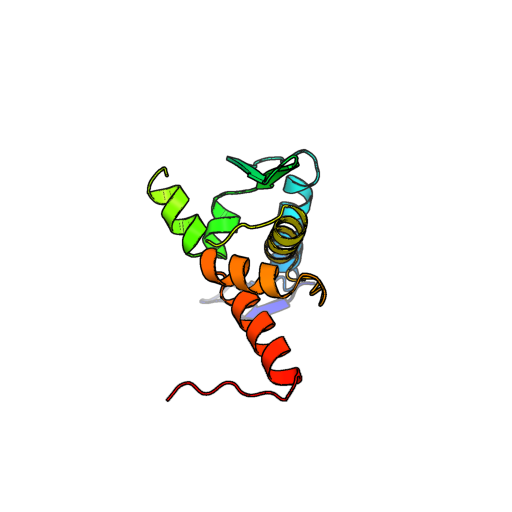14 142 PRO A N 1
ATOM 800 C CA . PRO A 1 143 ? 13.308 -14.761 20.440 1.00 35.59 142 PRO A CA 1
ATOM 801 C C . PRO A 1 143 ? 13.766 -13.441 19.848 1.00 33.12 142 PRO A C 1
ATOM 802 O O . PRO A 1 143 ? 13.379 -12.377 20.346 1.00 44.71 142 PRO A O 1
ATOM 806 N N . GLU A 1 144 ? 14.586 -13.481 18.794 1.00 38.31 143 GLU A N 1
ATOM 807 C CA . GLU A 1 144 ? 15.000 -12.251 18.123 1.00 42.58 143 GLU A CA 1
ATOM 808 C C . GLU A 1 144 ? 13.816 -11.544 17.475 1.00 35.53 143 GLU A C 1
ATOM 809 O O . GLU A 1 144 ? 13.737 -10.310 17.500 1.00 43.27 143 GLU A O 1
ATOM 815 N N . LEU A 1 145 ? 12.893 -12.306 16.879 1.00 33.97 144 LEU A N 1
ATOM 816 C CA . LEU A 1 145 ? 11.726 -11.697 16.250 1.00 29.35 144 LEU A CA 1
ATOM 817 C C . LEU A 1 145 ? 10.875 -10.958 17.275 1.00 36.09 144 LEU A C 1
ATOM 818 O O . LEU A 1 145 ? 10.422 -9.834 17.023 1.00 32.01 144 LEU A O 1
ATOM 823 N N . MET A 1 146 ? 10.650 -11.576 18.439 1.00 40.23 145 MET A N 1
ATOM 824 C CA . MET A 1 146 ? 9.895 -10.910 19.495 1.00 41.00 145 MET A CA 1
ATOM 825 C C . MET A 1 146 ? 10.582 -9.625 19.927 1.00 35.20 145 MET A C 1
ATOM 826 O O . MET A 1 146 ? 9.937 -8.578 20.051 1.00 42.52 145 MET A O 1
ATOM 831 N N . THR A 1 147 ? 11.895 -9.688 20.153 1.00 42.57 146 THR A N 1
ATOM 832 C CA . THR A 1 147 ? 12.655 -8.505 20.545 1.00 37.68 146 THR A CA 1
ATOM 833 C C . THR A 1 147 ? 12.509 -7.3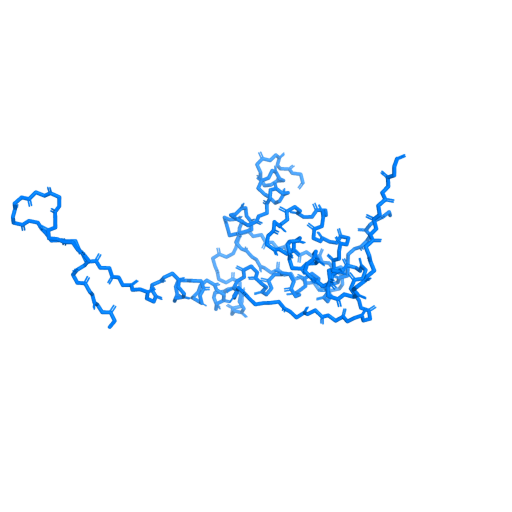90 19.515 1.00 41.86 146 THR A C 1
ATOM 834 O O . THR A 1 147 ? 12.266 -6.228 19.863 1.00 42.78 146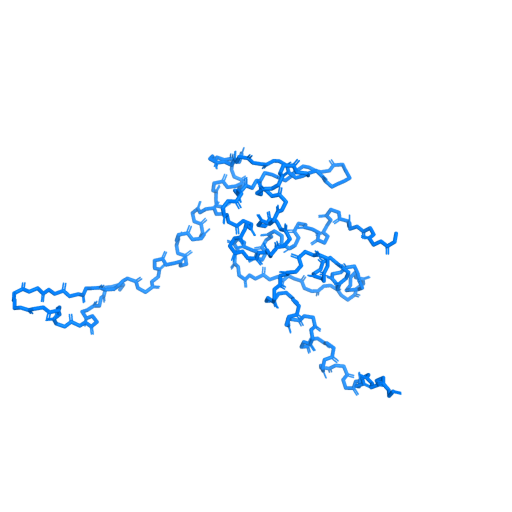 THR A O 1
ATOM 838 N N . ALA A 1 148 ? 12.655 -7.731 18.235 1.00 44.29 147 ALA A N 1
ATOM 839 C CA . ALA A 1 148 ? 12.571 -6.725 17.183 1.00 32.46 147 ALA A CA 1
ATOM 840 C C . ALA A 1 148 ? 11.153 -6.185 17.041 1.00 25.76 147 ALA A C 1
ATOM 841 O O . ALA A 1 148 ? 10.953 -4.970 16.926 1.00 37.68 147 ALA A O 1
ATOM 843 N N . ALA A 1 149 ? 10.157 -7.075 17.046 1.00 34.39 148 ALA A N 1
ATOM 844 C CA . ALA A 1 149 ? 8.773 -6.641 16.891 1.00 33.51 148 ALA A CA 1
ATOM 845 C C . ALA A 1 149 ? 8.361 -5.687 18.003 1.00 41.82 148 ALA A C 1
ATOM 846 O O . ALA A 1 149 ? 7.647 -4.708 17.758 1.00 48.17 148 ALA A O 1
ATOM 848 N N . LYS A 1 150 ? 8.803 -5.955 19.234 1.00 38.00 149 LYS A N 1
ATOM 849 C CA . LYS A 1 150 ? 8.430 -5.095 20.351 1.00 35.51 149 LYS A CA 1
ATOM 850 C C . LYS A 1 150 ? 9.159 -3.759 20.282 1.00 39.97 149 LYS A C 1
ATOM 851 O O . LYS A 1 150 ? 8.572 -2.708 20.567 1.00 43.75 149 LYS A O 1
ATOM 857 N N . PHE A 1 151 ? 10.439 -3.777 19.905 1.00 32.64 150 PHE A N 1
ATOM 858 C CA . PHE A 1 151 ? 11.182 -2.525 19.798 1.00 36.04 150 PHE A CA 1
ATOM 859 C C . PHE A 1 151 ? 10.688 -1.683 18.625 1.00 35.30 150 PHE A C 1
ATOM 860 O O . PHE A 1 151 ? 10.649 -0.451 18.710 1.00 35.85 150 PHE A O 1
ATOM 868 N N . LEU A 1 152 ? 10.315 -2.322 17.518 1.00 34.54 151 LEU A N 1
ATOM 869 C CA . LEU A 1 152 ? 9.841 -1.577 16.360 1.00 33.34 151 LEU A CA 1
ATOM 870 C C . LEU A 1 152 ? 8.369 -1.198 16.461 1.00 38.49 151 LEU A C 1
ATOM 871 O O . LEU A 1 152 ? 7.890 -0.433 15.617 1.00 42.13 151 LEU A O 1
ATOM 876 N N . LEU A 1 153 ? 7.656 -1.707 17.469 1.00 39.87 152 LEU A N 1
ATOM 877 C CA . LEU A 1 153 ? 6.246 -1.392 17.706 1.00 38.59 152 LEU A CA 1
ATOM 878 C C . LEU A 1 153 ? 5.411 -1.578 16.439 1.00 41.76 152 LEU A C 1
ATOM 879 O O . LEU A 1 153 ? 4.691 -0.682 15.992 1.00 40.49 152 LEU A O 1
ATOM 884 N N . MET A 1 154 ? 5.525 -2.764 15.853 1.00 42.20 153 MET A N 1
ATOM 885 C CA . MET A 1 154 ? 4.727 -3.161 14.700 1.00 35.81 153 MET A CA 1
ATOM 886 C C . MET A 1 154 ? 3.643 -4.107 15.197 1.00 34.88 153 MET A C 1
ATOM 887 O O . MET A 1 154 ? 3.919 -5.275 15.494 1.00 44.03 153 MET A O 1
ATOM 892 N N . ARG A 1 155 ? 2.413 -3.590 15.300 1.00 33.24 154 ARG A N 1
ATOM 893 C CA . ARG A 1 155 ? 1.342 -4.319 15.974 1.00 41.67 154 ARG A CA 1
ATOM 894 C C . ARG A 1 155 ? 1.077 -5.666 15.314 1.00 42.49 154 ARG A C 1
ATOM 895 O O . ARG A 1 155 ? 0.870 -6.670 16.005 1.00 43.16 154 ARG A O 1
ATOM 903 N N . SER A 1 156 ? 1.083 -5.709 13.980 1.00 37.98 155 SER A N 1
ATOM 904 C CA . SER A 1 156 ? 0.745 -6.947 13.286 1.00 38.45 155 SER A CA 1
ATOM 905 C C . SER A 1 156 ? 1.774 -8.034 13.559 1.00 36.44 155 SER A C 1
ATOM 906 O O . SER A 1 156 ? 1.415 -9.205 13.724 1.00 39.92 155 SER A O 1
ATOM 909 N N . VAL A 1 157 ? 3.055 -7.666 13.618 1.00 33.24 156 VAL A N 1
ATOM 910 C CA . VAL A 1 157 ? 4.093 -8.641 13.937 1.00 37.64 156 VAL A CA 1
ATOM 911 C C . VAL A 1 157 ? 4.012 -9.043 15.406 1.00 43.12 156 VAL A C 1
ATOM 912 O O . VAL A 1 157 ? 4.261 -10.201 15.764 1.00 41.54 156 VAL A O 1
ATOM 916 N N . ILE A 1 158 ? 3.658 -8.097 16.279 1.00 38.23 157 ILE A N 1
ATOM 917 C CA . ILE A 1 158 ? 3.461 -8.422 17.687 1.00 42.86 157 ILE A CA 1
ATOM 918 C C . ILE A 1 158 ? 2.283 -9.377 17.853 1.00 40.52 157 ILE A C 1
ATOM 919 O O . ILE A 1 158 ? 2.342 -10.325 18.646 1.00 39.15 157 ILE A O 1
ATOM 924 N N . GLU A 1 159 ? 1.205 -9.159 17.095 1.00 37.51 158 GLU A N 1
ATOM 925 C CA . GLU A 1 159 ? 0.063 -10.069 17.155 1.00 47.42 158 GLU A CA 1
ATOM 926 C C . GLU A 1 159 ? 0.411 -11.456 16.628 1.00 50.28 158 GLU A C 1
ATOM 927 O O . GLU A 1 159 ? -0.108 -12.455 17.139 1.00 43.17 158 GLU A O 1
ATOM 933 N N . ILE A 1 160 ? 1.277 -11.542 15.614 1.00 42.26 159 ILE A N 1
ATOM 934 C CA . ILE A 1 160 ? 1.714 -12.846 15.125 1.00 54.19 159 ILE A CA 1
ATOM 935 C C . ILE A 1 160 ? 2.543 -13.558 16.185 1.00 46.06 159 ILE A C 1
ATOM 936 O O . ILE A 1 160 ? 2.351 -14.754 16.447 1.00 39.76 159 ILE A O 1
ATOM 941 N N . CYS A 1 161 ? 3.481 -12.838 16.802 1.00 40.16 160 CYS A N 1
ATOM 942 C CA . CYS A 1 161 ? 4.249 -13.393 17.910 1.00 34.15 160 CYS A CA 1
ATOM 943 C C . CYS A 1 161 ? 3.333 -13.920 19.007 1.00 38.21 160 CYS A C 1
ATOM 944 O O . CYS A 1 161 ? 3.530 -15.034 19.510 1.00 43.37 160 CYS A O 1
ATOM 947 N N . GLN A 1 162 ? 2.319 -13.139 19.384 1.00 33.67 161 GLN A N 1
ATOM 948 C CA . GLN A 1 162 ? 1.384 -13.586 20.412 1.00 42.12 161 GLN A CA 1
ATOM 949 C C . GLN A 1 162 ? 0.636 -14.841 19.976 1.00 44.88 161 GLN A C 1
ATOM 950 O O . GLN A 1 162 ? 0.342 -15.711 20.804 1.00 45.87 161 GLN A O 1
ATOM 956 N N . GLU A 1 163 ? 0.318 -14.951 18.684 1.00 44.29 162 GLU A N 1
ATOM 957 C CA . GLU A 1 163 ? -0.376 -16.138 18.194 1.00 44.63 162 GLU A CA 1
ATOM 958 C C . GLU A 1 163 ? 0.520 -17.367 18.268 1.00 44.27 162 GLU A C 1
ATOM 959 O O . GLU A 1 163 ? 0.057 -18.461 18.614 1.00 40.90 162 GLU A O 1
ATOM 965 N N . VAL A 1 164 ? 1.804 -17.206 17.940 1.00 37.52 163 VAL A N 1
ATOM 966 C CA . VAL A 1 164 ? 2.757 -18.303 18.074 1.00 44.15 163 VAL A CA 1
ATOM 967 C C . VAL A 1 164 ? 2.880 -18.720 19.535 1.00 45.76 163 VAL A C 1
ATOM 968 O O . VAL A 1 164 ? 2.927 -19.914 19.857 1.00 43.98 163 VAL A O 1
ATOM 972 N N . ILE A 1 165 ? 2.928 -17.740 20.441 1.00 39.96 164 ILE A N 1
ATOM 973 C CA . ILE A 1 165 ? 2.970 -18.033 21.871 1.00 39.00 164 ILE A CA 1
ATOM 974 C C . ILE A 1 165 ? 1.724 -18.800 22.294 1.00 45.31 164 ILE A C 1
ATOM 975 O O . ILE A 1 165 ? 1.800 -19.766 23.062 1.00 44.86 164 ILE A O 1
ATOM 980 N N . LYS A 1 166 ? 0.554 -18.373 21.805 1.00 37.93 165 LYS A N 1
ATOM 981 C CA . LYS A 1 166 ? -0.689 -19.024 22.203 1.00 40.15 165 LYS A CA 1
ATOM 982 C C . LYS A 1 166 ? -0.737 -20.468 21.724 1.00 52.52 165 LYS A C 1
ATOM 983 O O . LYS A 1 166 ? -1.228 -21.344 22.444 1.00 55.89 165 LYS A O 1
ATOM 989 N N . GLN A 1 167 ? -0.208 -20.738 20.529 1.00 52.50 166 GLN A N 1
ATOM 990 C CA . GLN A 1 167 ? -0.243 -22.086 19.980 1.00 49.62 166 GLN A CA 1
ATOM 991 C C . GLN A 1 167 ? 0.651 -23.055 20.743 1.00 46.49 166 GLN A C 1
ATOM 992 O O . GLN A 1 167 ? 0.490 -24.270 20.593 1.00 63.11 166 GLN A O 1
ATOM 998 N N . SER A 1 168 ? 1.585 -22.555 21.553 1.00 44.56 167 SER A N 1
ATOM 999 C CA . SER A 1 168 ? 2.448 -23.431 22.335 1.00 43.70 167 SER A CA 1
ATOM 1000 C C . SER A 1 168 ? 1.742 -24.050 23.534 1.00 42.93 167 SER A C 1
ATOM 1001 O O . SER A 1 168 ? 2.298 -24.971 24.144 1.00 51.76 167 SER A O 1
ATOM 1004 N N . ASN A 1 169 ? 0.550 -23.562 23.882 1.00 42.45 168 ASN A N 1
ATOM 1005 C CA . ASN A 1 169 ? -0.230 -24.013 25.035 1.00 52.30 168 ASN A CA 1
ATOM 1006 C C . ASN A 1 169 ? 0.455 -23.690 26.365 1.00 44.88 168 ASN A C 1
ATOM 1007 O O . ASN A 1 169 ? 0.083 -24.234 27.411 1.00 48.40 168 ASN A O 1
ATOM 1012 N N . VAL A 1 170 ? 1.448 -22.803 26.358 1.00 39.70 169 VAL A N 1
ATOM 1013 C CA . VAL A 1 170 ? 2.110 -22.402 27.596 1.00 38.99 169 VAL A CA 1
ATOM 1014 C C . VAL A 1 170 ? 1.774 -20.946 27.891 1.00 37.87 169 VAL A C 1
ATOM 1015 O O . VAL A 1 170 ? 2.444 -20.030 27.400 1.00 42.24 169 VAL A O 1
ATOM 1019 N N . GLN A 1 171 ? 0.724 -20.725 28.683 1.00 45.91 170 GLN A N 1
ATOM 1020 C CA . GLN A 1 171 ? 0.296 -19.377 29.040 1.00 42.02 170 GLN A CA 1
ATOM 1021 C C . GLN A 1 171 ? 1.196 -18.797 30.125 1.00 47.01 170 GLN A C 1
ATOM 1022 O O . GLN A 1 171 ? 1.540 -19.474 31.100 1.00 44.60 170 GLN A O 1
ATOM 1028 N N . ILE A 1 172 ? 1.560 -17.531 29.961 1.00 49.11 171 ILE A N 1
ATOM 1029 C CA . ILE A 1 172 ? 2.495 -16.851 30.849 1.00 50.95 171 ILE A CA 1
ATOM 1030 C C . ILE A 1 172 ? 1.723 -15.771 31.595 1.00 49.86 171 ILE A C 1
ATOM 1031 O O . ILE A 1 172 ? 1.303 -14.770 31.002 1.00 48.49 171 ILE A O 1
ATOM 1036 N N . LEU A 1 173 ? 1.535 -15.975 32.897 1.00 51.66 172 LEU A N 1
ATOM 1037 C CA . LEU A 1 173 ? 0.776 -15.065 33.745 1.00 52.46 172 LEU A CA 1
ATOM 1038 C C . LEU A 1 173 ? 1.710 -14.464 34.786 1.00 56.31 172 LEU A C 1
ATOM 1039 O O . LEU A 1 173 ? 2.340 -15.197 35.556 1.00 46.74 172 LEU A O 1
ATOM 1044 N N . VAL A 1 174 ? 1.798 -13.138 34.809 1.00 70.91 173 VAL A N 1
ATOM 1045 C CA . VAL A 1 174 ? 2.656 -12.444 35.767 1.00 80.93 173 VAL A CA 1
ATOM 1046 C C . VAL A 1 174 ? 1.778 -11.746 36.800 1.00 79.65 173 VAL A C 1
ATOM 1047 O O . VAL A 1 174 ? 1.275 -10.643 36.541 1.00 80.33 173 VAL A O 1
ATOM 1051 N N . PRO A 1 175 ? 1.558 -12.350 37.978 1.00 80.10 174 PRO A N 1
ATOM 1052 C CA . PRO A 1 175 ? 0.742 -11.731 39.028 1.00 91.31 174 PRO A CA 1
ATOM 1053 C C . PRO A 1 175 ? 1.445 -10.552 39.698 1.00 99.31 174 PRO A C 1
ATOM 1054 O O . PRO A 1 175 ? 1.941 -10.698 40.815 1.00 105.81 174 PRO A O 1
#

CATH classification: 3.30.710.10

Nearest PDB structures (foldseek):
  6guv-assembly1_A-2  TM=1.004E+00  e=1.687E-27  Mus musculus
  6guw-assembly1_A-2  TM=9.611E-01  e=2.509E-16  Danio rerio
  7t58-assembly1_A  TM=9.198E-01  e=2.006E-10  Homo sapiens
  2q81-assembly1_A  TM=8.738E-01  e=1.878E-10  Homo sapiens
  7azw-assembly1_A  TM=8.437E-01  e=1.372E-09  Homo sapiens

Foldseek 3Di:
DKDQPDCAPDPPHTDMDDVCVVQVVLVVQVVCQVVVQHPFDDWDDFPPDIGTHHLVLLVVQFVQSVVCVVVVHVQHAHPVLVVQVVCCSSRVDGDQDPVCLVNQCSVCVNRVGVVSNVVNVVVVVVVVDDDDDD

Organism: Mus musculus (NCBI:txid10090)

InterPro domains:
  IPR000210 BTB/POZ domain [PF00651] (30-159)
  IPR000210 BTB/POZ domain [PS50097] (41-130)
  IPR000210 BTB/POZ domain [SM00225] (41-160)
  IPR000637 HMG-I/HMG-Y, DNA-binding, conserved site [PS00354] (262-272)
  IPR011333 SKP1/BTB/POZ domain superfamily [G3DSA:3.30.710.10] (14-164)
  IPR011333 SKP1/BTB/POZ domain superfamily [SSF54695] (13-158)
  IPR013087 Zinc finger C2H2-type [PF00096] (357-377)
  IPR013087 Zinc finger C2H2-type [PF00096] (383-405)
  IPR013087 Zinc finger C2H2-type [PF00096] (413-436)
  IPR013087 Zinc finger C2H2-type [PF00096] (497-517)
  IPR013087 Zinc finger C2H2-type [PF00096] (605-628)
  IPR013087 Zinc finger C2H2-type [PF13912] (442-466)
  IPR013087 Zinc finger C2H2-type [PS00028] (294-314)
  IPR013087 Zinc finger C2H2-type [PS00028] (357-377)
  IPR013087 Zinc finger C2H2-type [PS00028] (385-405)
  IPR013087 Zinc finger C2H2-type [PS00028] (415-436)
  IPR013087 Zinc finger C2H2-type [PS00028] (444-464)
  IPR013087 Zinc finger C2H2-type [PS00028] (497-518)
  IPR013087 Zinc finger C2H2-type [PS00028] (607-628)
  IPR013087 Zinc finger C2H2-type [PS50157] (292-314)

Sequence (134 aa):
ALEVLFQGPGSGCYTYQVSRHSTEMLHNLNQQRKNGGRFCDVLLRVGDESFPAHRAVLAACSEYFESVFSAQLMHTISSKVFGDILDFAYTSRIVVRLESFPELMTAAKFLLMRSVIEICQEVIKQSNVQILVP

Radius of gyration: 18.68 Å; Cα contacts (8 Å, |Δi|>4): 148; chains: 1; bounding box: 54×38×51 Å

Solvent-accessible surface area: 9617 Å² total; per-residue (Å²): 92,130,82,73,105,114,123,6,118,45,113,71,64,143,45,129,75,65,76,155,98,81,96,98,93,48,100,81,42,5,64,34,18,116,86,80,14,120,159,31,86,29,103,25,178,29,66,158,82,51,28,40,0,15,102,78,22,3,28,92,44,2,82,70,14,91,68,32,42,96,55,165,179,236,90,115,36,38,27,130,3,9,13,14,3,2,51,28,12,1,27,72,169,30,90,48,76,141,156,21,23,90,62,6,73,49,0,1,130,73,4,54,5,120,56,0,20,109,53,5,105,86,41,55,157,130,65,132,99,152,132,146,141,169

Secondary structure (DSSP, 8-state):
-EEEEES-SSSS--EEEETTHHHHHHHHHHHHHHTT-TT--EEEEETTEEEEE-HHHHHHH-HHHHHHHHHT------HHHHHHHHHHHHHS-----STTHHHHHHHHHHHT-HHHHHHHHHHHHHTT------

GO terms:
  GO:0005634 nucleus (C, IDA)
  GO:0000978 RNA polymerase II cis-regulatory region sequence-specific DNA binding (F, IDA)
  GO:0003682 chromatin binding (F, IDA)
  GO:0045893 positive regulation of DNA-templated transcription (P, IDA)
  GO:0010468 regulation of gene expression (P, IDA)
  GO:0030217 T cell differentiation (P, IDA)
  GO:0007283 spermatogenesis (P, IMP)
  GO:0008584 male gonad development (P, IMP)
  GO:0005515 protein binding (F, IPI)
  GO:0006355 regulation of DNA-templated transcription (P, IPI)
  GO:0010596 negative regulation of endothelial cell migration (P, IMP)